Protein AF-A0A9E3P3L8-F1 (afdb_monomer_lite)

Foldseek 3Di:
DDQDDDPVVVLVVLLVLLVVLLVLLVVLLVVLVVCLVVVPDDPSVVSVVSNVLSVVLNVLSVCLNCLSVPPSHPVSNVSSSVSSVVSVVSSVVSVVVVVVVD

Structure (mmCIF, N/CA/C/O backbone):
data_AF-A0A9E3P3L8-F1
#
_entry.id   AF-A0A9E3P3L8-F1
#
loop_
_atom_site.group_PDB
_atom_site.id
_atom_site.type_symbol
_atom_site.label_atom_id
_atom_site.label_alt_id
_atom_site.label_comp_id
_atom_site.label_asym_id
_atom_site.label_entity_id
_atom_site.label_seq_id
_atom_site.pdbx_PDB_ins_code
_atom_site.Cartn_x
_atom_site.Cartn_y
_atom_site.Cartn_z
_atom_site.occupancy
_atom_site.B_iso_or_equiv
_atom_site.auth_seq_id
_atom_site.auth_comp_id
_atom_site.auth_asym_id
_atom_site.auth_atom_id
_atom_site.pdbx_PDB_model_num
ATOM 1 N N . MET A 1 1 ? -12.607 -1.829 33.901 1.00 40.78 1 MET A N 1
ATOM 2 C CA . MET A 1 1 ? -11.799 -1.663 32.670 1.00 40.78 1 MET A CA 1
ATOM 3 C C . MET A 1 1 ? -12.729 -1.130 31.582 1.00 40.78 1 MET A C 1
ATOM 5 O O . MET A 1 1 ? -13.533 -1.887 31.060 1.00 40.78 1 MET A O 1
ATOM 9 N N . PHE A 1 2 ? -12.733 0.185 31.344 1.00 45.91 2 PHE A N 1
ATOM 10 C CA . PHE A 1 2 ? -13.682 0.839 30.431 1.00 45.91 2 PHE A CA 1
ATOM 11 C C . PHE A 1 2 ? -13.338 0.520 28.967 1.00 45.91 2 PHE A C 1
ATOM 13 O O . PHE A 1 2 ? -12.415 1.100 28.391 1.00 45.91 2 PHE A O 1
ATOM 20 N N . SER A 1 3 ? -14.077 -0.405 28.356 1.00 53.72 3 SER A N 1
ATOM 21 C CA . SER A 1 3 ? -14.100 -0.575 26.902 1.00 53.72 3 SER A CA 1
ATOM 22 C C . SER A 1 3 ? -14.745 0.670 26.295 1.00 53.72 3 SER A C 1
ATOM 24 O O . SER A 1 3 ? -15.946 0.879 26.441 1.00 53.72 3 SER A O 1
ATOM 26 N N . ARG A 1 4 ? -13.945 1.539 25.663 1.00 57.50 4 ARG A N 1
ATOM 27 C CA . ARG A 1 4 ? -14.480 2.692 24.923 1.00 57.50 4 ARG A CA 1
ATOM 28 C C . ARG A 1 4 ? -15.455 2.203 23.838 1.00 57.50 4 ARG A C 1
ATOM 30 O O . ARG A 1 4 ? -15.186 1.163 23.231 1.00 57.50 4 ARG A O 1
ATOM 37 N N . PRO A 1 5 ? -16.551 2.938 23.581 1.00 57.41 5 PRO A N 1
ATOM 38 C CA . PRO A 1 5 ? -17.546 2.551 22.591 1.00 57.41 5 PRO A CA 1
ATOM 39 C C . PRO A 1 5 ? -16.917 2.375 21.203 1.00 57.41 5 PRO A C 1
ATOM 41 O O . PRO A 1 5 ? -15.972 3.064 20.813 1.00 57.41 5 PRO A O 1
ATOM 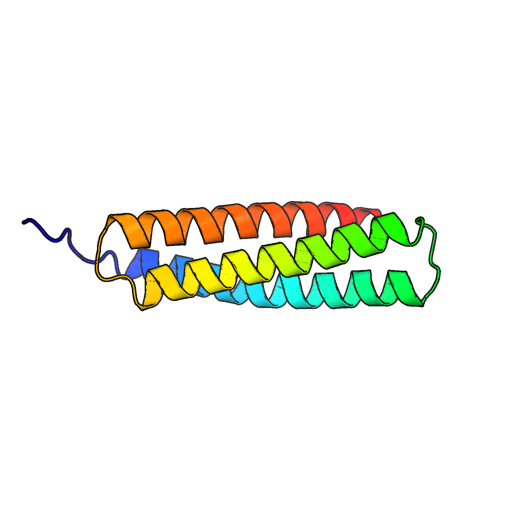44 N N . ARG A 1 6 ? -17.433 1.390 20.469 1.00 63.03 6 ARG A N 1
ATOM 45 C CA . ARG A 1 6 ? -17.010 1.033 19.116 1.00 63.03 6 ARG A CA 1
ATOM 46 C C . ARG A 1 6 ? -17.430 2.142 18.149 1.00 63.03 6 ARG A C 1
ATOM 48 O O . ARG A 1 6 ? -18.612 2.277 17.854 1.00 63.03 6 ARG A O 1
ATOM 55 N N . ASN A 1 7 ? -16.471 2.894 17.611 1.00 69.94 7 ASN A N 1
ATOM 56 C CA . ASN A 1 7 ? -16.729 3.895 16.570 1.00 69.94 7 ASN A CA 1
ATOM 57 C C . ASN A 1 7 ? -16.979 3.207 15.216 1.00 69.94 7 ASN A C 1
ATOM 59 O O . ASN A 1 7 ? -16.113 3.202 14.341 1.00 69.94 7 ASN A O 1
ATOM 63 N N . GLY A 1 8 ? -18.159 2.600 15.055 1.00 73.62 8 GLY A N 1
ATOM 64 C CA . GLY A 1 8 ? -18.514 1.792 13.882 1.00 73.62 8 GLY A CA 1
ATOM 65 C C . GLY A 1 8 ? -18.335 2.524 12.548 1.00 73.62 8 GLY A C 1
ATOM 66 O O . GLY A 1 8 ? -17.858 1.923 11.591 1.00 73.62 8 GLY A O 1
ATOM 67 N N . ASN A 1 9 ? -18.612 3.830 12.503 1.00 79.94 9 ASN A N 1
ATOM 68 C CA . ASN A 1 9 ? -18.452 4.642 11.292 1.00 79.94 9 ASN A CA 1
ATOM 69 C C . ASN A 1 9 ? -16.978 4.782 10.875 1.00 79.94 9 ASN A C 1
ATOM 71 O O . ASN A 1 9 ? -16.648 4.601 9.706 1.00 79.94 9 ASN A O 1
ATOM 75 N N . VAL A 1 10 ? -16.078 5.032 11.832 1.00 81.62 10 VAL A N 1
ATOM 76 C CA . VAL A 1 10 ? -14.632 5.159 11.573 1.00 81.62 10 VAL A CA 1
ATOM 77 C C . VAL A 1 10 ? -14.034 3.812 11.168 1.00 81.62 10 VAL A C 1
ATOM 79 O O . VAL A 1 10 ? -13.211 3.752 10.260 1.00 81.62 10 VAL A O 1
ATOM 82 N N . ASP A 1 11 ? -14.486 2.717 11.785 1.00 82.31 11 ASP A N 1
ATOM 83 C CA . ASP A 1 11 ? -14.074 1.365 11.391 1.00 82.31 11 ASP A CA 1
ATOM 84 C C . ASP A 1 11 ? -14.470 1.049 9.946 1.00 82.31 11 ASP A C 1
ATOM 86 O O . ASP A 1 11 ? -13.686 0.446 9.217 1.00 82.31 11 ASP A O 1
ATOM 90 N N . THR A 1 12 ? -15.679 1.437 9.534 1.00 82.75 12 THR A N 1
ATOM 91 C CA . THR A 1 12 ? -16.164 1.229 8.166 1.00 82.75 12 THR A CA 1
ATOM 92 C C . THR A 1 12 ? -15.347 2.042 7.170 1.00 82.75 12 THR A C 1
ATOM 94 O O . THR A 1 12 ? -14.875 1.465 6.196 1.00 82.75 12 THR A O 1
ATOM 97 N N . ILE A 1 13 ? -15.093 3.326 7.450 1.00 84.56 13 ILE A N 1
ATOM 98 C CA . ILE A 1 13 ? -14.264 4.195 6.595 1.00 84.56 13 ILE A CA 1
ATOM 99 C C . ILE A 1 13 ? -12.833 3.655 6.482 1.00 84.56 13 ILE A C 1
ATOM 101 O O . ILE A 1 13 ? -12.273 3.582 5.393 1.00 84.56 13 ILE A O 1
ATOM 105 N N . ALA A 1 14 ? -12.230 3.229 7.592 1.00 84.06 14 ALA A N 1
ATOM 106 C CA . ALA A 1 14 ? -10.886 2.664 7.565 1.00 84.06 14 ALA A CA 1
ATOM 107 C C . ALA A 1 14 ? -10.835 1.356 6.761 1.00 84.06 14 ALA A C 1
ATOM 109 O O . ALA A 1 14 ? -9.892 1.122 6.012 1.00 84.06 14 ALA A O 1
ATOM 110 N N . LYS A 1 15 ? -11.863 0.507 6.876 1.00 82.31 15 LYS A N 1
ATOM 111 C CA . LYS A 1 15 ? -11.963 -0.742 6.112 1.00 82.31 15 LYS A CA 1
ATOM 112 C C . LYS A 1 15 ? -12.176 -0.508 4.620 1.00 82.31 15 LYS A C 1
ATOM 114 O O . LYS A 1 15 ? -11.589 -1.240 3.828 1.00 82.31 15 LYS A O 1
ATOM 119 N N . THR A 1 16 ? -12.995 0.470 4.234 1.00 86.88 16 THR A N 1
ATOM 120 C CA . THR A 1 16 ? -13.190 0.822 2.820 1.00 86.88 16 THR A CA 1
ATOM 121 C C . THR A 1 16 ? -11.930 1.445 2.235 1.00 86.88 16 THR A C 1
ATOM 123 O O . THR A 1 16 ? -11.514 1.043 1.151 1.00 86.88 16 THR A O 1
ATOM 126 N N . LEU A 1 17 ? -11.264 2.337 2.977 1.00 85.56 17 LEU A N 1
ATOM 127 C CA . LEU A 1 17 ? -9.971 2.896 2.583 1.00 85.56 17 LEU A CA 1
ATOM 128 C C . LEU A 1 17 ? -8.922 1.795 2.414 1.00 85.56 17 LEU A C 1
ATOM 130 O O . LEU A 1 17 ? -8.211 1.775 1.414 1.00 85.56 17 LEU A O 1
ATOM 134 N N . ALA A 1 18 ? -8.871 0.840 3.343 1.00 85.31 18 ALA A N 1
ATOM 135 C CA . ALA A 1 18 ? -7.983 -0.304 3.224 1.00 85.31 18 ALA A CA 1
ATOM 136 C C . ALA A 1 18 ? -8.312 -1.159 1.995 1.00 85.31 18 ALA A C 1
ATOM 138 O O . ALA A 1 18 ? -7.410 -1.541 1.261 1.00 85.31 18 ALA A O 1
ATOM 139 N N . ALA A 1 19 ? -9.584 -1.433 1.705 1.00 85.12 19 ALA A N 1
ATOM 140 C CA . ALA A 1 19 ? -9.948 -2.169 0.494 1.00 85.12 19 ALA A CA 1
ATOM 141 C C . ALA A 1 19 ? -9.475 -1.442 -0.780 1.00 85.12 19 ALA A C 1
ATOM 143 O O . ALA A 1 19 ? -8.835 -2.057 -1.633 1.00 85.12 19 ALA A O 1
ATOM 144 N N . ALA A 1 20 ? -9.701 -0.127 -0.867 1.00 85.50 20 ALA A N 1
ATOM 145 C CA . ALA A 1 20 ? -9.248 0.697 -1.988 1.00 85.50 20 ALA A CA 1
ATOM 146 C C . ALA A 1 20 ? -7.714 0.713 -2.116 1.00 85.50 20 ALA A C 1
ATOM 148 O O . ALA A 1 20 ? -7.180 0.482 -3.202 1.00 85.50 20 ALA A O 1
ATOM 149 N N . CYS A 1 21 ? -6.995 0.901 -1.004 1.00 84.75 21 CYS A N 1
ATOM 150 C CA . CYS A 1 21 ? -5.535 0.813 -0.981 1.00 84.75 21 CYS A CA 1
ATOM 151 C C . CYS A 1 21 ? -5.045 -0.573 -1.399 1.00 84.75 21 CYS A C 1
ATOM 153 O O . CYS A 1 21 ? -4.046 -0.672 -2.101 1.00 84.75 21 CYS A O 1
ATOM 155 N N . GLY A 1 22 ? -5.737 -1.643 -1.008 1.00 83.44 22 GLY A N 1
ATOM 156 C CA . GLY A 1 22 ? -5.391 -3.004 -1.409 1.00 83.44 22 GLY A CA 1
ATOM 157 C C . GLY A 1 22 ? -5.378 -3.156 -2.927 1.00 83.44 22 GLY A C 1
ATOM 158 O O . GLY A 1 22 ? -4.389 -3.623 -3.485 1.00 83.44 22 GLY A O 1
ATOM 159 N N . VAL A 1 23 ? -6.428 -2.673 -3.597 1.00 87.50 23 VAL A N 1
ATOM 160 C CA . VAL A 1 23 ? -6.505 -2.672 -5.066 1.00 87.50 23 VAL A CA 1
ATOM 161 C C . VAL A 1 23 ? -5.396 -1.811 -5.675 1.00 87.50 23 VAL A C 1
ATOM 163 O O . VAL A 1 23 ? -4.711 -2.265 -6.587 1.00 87.50 23 VAL A O 1
ATOM 166 N N . ALA A 1 24 ? -5.158 -0.608 -5.143 1.00 85.75 24 ALA A N 1
ATOM 167 C CA . ALA A 1 24 ? -4.113 0.284 -5.646 1.00 85.75 24 ALA A CA 1
ATOM 168 C C . ALA A 1 24 ? -2.713 -0.350 -5.577 1.00 85.75 24 ALA A C 1
ATOM 170 O O . ALA A 1 24 ? -1.978 -0.322 -6.561 1.00 85.75 24 ALA A O 1
ATOM 171 N N . HIS A 1 25 ? -2.354 -0.976 -4.451 1.00 84.19 25 HIS A N 1
ATOM 172 C CA . HIS A 1 25 ? -1.056 -1.637 -4.297 1.00 84.19 25 HIS A CA 1
ATOM 173 C C . HIS A 1 25 ? -0.887 -2.823 -5.250 1.00 84.19 25 HIS A C 1
ATOM 175 O O . HIS A 1 25 ? 0.205 -3.003 -5.783 1.00 84.19 25 HIS A O 1
ATOM 181 N N . VAL A 1 26 ? -1.945 -3.602 -5.503 1.00 86.75 26 VAL A N 1
ATOM 182 C CA . VAL A 1 26 ? -1.905 -4.683 -6.502 1.00 86.75 26 VAL A CA 1
ATOM 183 C C . VAL A 1 26 ? -1.674 -4.104 -7.898 1.00 86.75 26 VAL A C 1
ATOM 185 O O . VAL A 1 26 ? -0.773 -4.561 -8.597 1.00 86.75 26 VAL A O 1
ATOM 188 N N . SER A 1 27 ? -2.400 -3.049 -8.275 1.00 86.56 27 SER A N 1
ATOM 189 C CA . SER A 1 27 ? -2.215 -2.373 -9.564 1.00 86.56 27 SER A CA 1
ATOM 190 C C . SER A 1 27 ? -0.800 -1.809 -9.729 1.00 86.56 27 SER A C 1
ATOM 192 O O . SER A 1 27 ? -0.164 -2.034 -10.758 1.00 86.56 27 SER A O 1
ATOM 194 N N . PHE A 1 28 ? -0.267 -1.125 -8.710 1.00 84.31 28 PHE A N 1
ATOM 195 C CA . PHE A 1 28 ? 1.105 -0.609 -8.726 1.00 84.31 28 PHE A CA 1
ATOM 196 C C . PHE A 1 28 ? 2.138 -1.729 -8.790 1.00 84.31 28 PHE A C 1
ATOM 198 O O . PHE A 1 28 ? 3.088 -1.636 -9.563 1.00 84.31 28 PHE A O 1
ATOM 205 N N . PHE A 1 29 ? 1.946 -2.805 -8.025 1.00 87.12 29 PHE A N 1
ATOM 206 C CA . PHE A 1 29 ? 2.820 -3.968 -8.078 1.00 87.12 29 PHE A CA 1
ATOM 207 C C . PHE A 1 29 ? 2.867 -4.552 -9.489 1.00 87.12 29 PHE A C 1
ATOM 209 O O . PHE A 1 29 ? 3.955 -4.734 -10.024 1.00 87.12 29 PHE A O 1
ATOM 216 N N . THR A 1 30 ? 1.714 -4.777 -10.123 1.00 85.62 30 THR A N 1
ATOM 217 C CA . THR A 1 30 ? 1.648 -5.288 -11.496 1.00 85.62 30 THR A CA 1
ATOM 218 C C . THR A 1 30 ? 2.328 -4.341 -12.486 1.00 85.62 30 THR A C 1
ATOM 220 O O . THR A 1 30 ? 3.123 -4.800 -13.304 1.00 85.62 30 THR A O 1
ATOM 223 N N . LEU A 1 31 ? 2.086 -3.028 -12.389 1.00 83.44 31 LEU A N 1
ATOM 224 C CA . LEU A 1 31 ? 2.712 -2.024 -13.259 1.00 83.44 31 LEU A CA 1
ATOM 225 C C . LEU A 1 31 ? 4.239 -2.000 -13.118 1.00 83.44 31 LEU A C 1
ATOM 227 O O . LEU A 1 31 ? 4.961 -2.034 -14.116 1.00 83.44 31 LEU A O 1
ATOM 231 N N . PHE A 1 32 ? 4.754 -1.969 -11.890 1.00 82.19 32 PHE A N 1
ATOM 232 C CA . PHE A 1 32 ? 6.195 -1.930 -11.652 1.00 82.19 32 PHE A CA 1
ATOM 233 C C . PHE A 1 32 ? 6.864 -3.274 -11.953 1.00 82.19 32 PHE A C 1
ATOM 235 O O . PHE A 1 32 ? 7.928 -3.286 -12.567 1.00 82.19 32 PHE A O 1
ATOM 242 N N . ALA A 1 33 ? 6.232 -4.403 -11.622 1.00 82.12 33 ALA A N 1
ATOM 243 C CA . ALA A 1 33 ? 6.721 -5.736 -11.976 1.00 82.12 33 ALA A CA 1
ATOM 244 C C . ALA A 1 33 ? 6.797 -5.922 -13.498 1.00 82.12 33 ALA A C 1
ATOM 246 O O . ALA A 1 33 ? 7.794 -6.431 -14.012 1.00 82.12 33 ALA A O 1
ATOM 247 N N . TRP A 1 34 ? 5.796 -5.433 -14.235 1.00 80.62 34 TRP A N 1
ATOM 248 C CA . TRP A 1 34 ? 5.834 -5.416 -15.694 1.00 80.62 34 TRP A CA 1
ATOM 249 C C . TRP A 1 34 ? 7.012 -4.589 -16.219 1.00 80.62 34 TRP A C 1
ATOM 251 O O . TRP A 1 34 ? 7.726 -5.036 -17.114 1.00 80.62 34 TRP A O 1
ATOM 261 N N . ARG A 1 35 ? 7.294 -3.421 -15.623 1.00 74.69 35 ARG A N 1
ATOM 262 C CA . ARG A 1 35 ? 8.454 -2.594 -16.001 1.00 74.69 35 ARG A CA 1
ATOM 263 C C . ARG A 1 35 ? 9.808 -3.217 -15.646 1.00 74.69 35 ARG A C 1
ATOM 265 O O . ARG A 1 35 ? 10.765 -3.013 -16.395 1.00 74.69 35 ARG A O 1
ATOM 272 N N . VAL A 1 36 ? 9.894 -4.034 -14.589 1.00 74.56 36 VAL A N 1
ATOM 273 C CA . VAL A 1 36 ? 11.090 -4.854 -14.296 1.00 74.56 36 VAL A CA 1
ATOM 274 C C . VAL A 1 36 ? 11.364 -5.845 -15.435 1.00 74.56 36 VAL A C 1
ATOM 276 O O . VAL A 1 36 ? 12.518 -6.012 -15.842 1.00 74.56 36 VAL A O 1
ATOM 279 N N . ILE A 1 37 ? 10.316 -6.484 -15.964 1.00 73.31 37 ILE A N 1
ATOM 280 C CA . ILE A 1 37 ? 10.421 -7.513 -17.011 1.00 73.31 37 ILE A CA 1
ATOM 281 C C . ILE A 1 37 ? 10.645 -6.878 -18.396 1.00 73.31 37 ILE A C 1
ATOM 283 O O . ILE A 1 37 ? 11.512 -7.324 -19.146 1.00 73.31 37 ILE A O 1
ATOM 287 N N . GLY A 1 38 ? 9.921 -5.800 -18.712 1.00 69.56 38 GLY A N 1
ATOM 288 C CA . GLY A 1 38 ? 9.898 -5.140 -20.023 1.00 69.56 38 GLY A CA 1
ATOM 289 C C . GLY A 1 38 ? 11.102 -4.252 -20.368 1.00 69.56 38 GLY A C 1
ATOM 290 O O . GLY A 1 38 ? 11.128 -3.686 -21.455 1.00 69.56 38 GLY A O 1
ATOM 291 N N . ARG A 1 39 ? 12.110 -4.124 -19.487 1.00 60.88 39 ARG A N 1
ATOM 292 C CA . ARG A 1 39 ? 13.347 -3.335 -19.715 1.00 60.88 39 ARG A CA 1
ATOM 293 C C . ARG A 1 39 ? 13.117 -1.851 -20.084 1.00 60.88 39 ARG A C 1
ATOM 295 O O . ARG A 1 39 ? 13.850 -1.299 -20.900 1.00 60.88 39 ARG A O 1
ATOM 302 N N . ALA A 1 40 ? 12.151 -1.173 -19.465 1.00 56.88 40 ALA A N 1
ATOM 303 C CA . ALA A 1 40 ? 11.897 0.247 -19.733 1.00 56.88 40 ALA A CA 1
ATOM 304 C C . ALA A 1 40 ? 12.696 1.185 -18.798 1.00 56.88 40 ALA A C 1
ATOM 306 O O . ALA A 1 40 ? 12.416 1.236 -17.602 1.00 56.88 40 ALA A O 1
ATOM 307 N N . GLY A 1 41 ? 13.660 1.931 -19.362 1.00 60.84 41 GLY A N 1
ATOM 308 C CA . GLY A 1 41 ? 14.123 3.290 -18.986 1.00 60.84 41 GLY A CA 1
ATOM 309 C C . GLY A 1 41 ? 14.737 3.583 -17.601 1.00 60.84 41 GLY A C 1
ATOM 310 O O . GLY A 1 41 ? 15.569 4.477 -17.494 1.00 60.84 41 GLY A O 1
ATOM 311 N N . MET A 1 42 ? 14.387 2.837 -16.553 1.00 56.31 42 MET A N 1
ATOM 312 C CA . MET A 1 42 ? 14.898 2.955 -15.180 1.00 56.31 42 MET A CA 1
ATOM 313 C C . MET A 1 42 ? 15.628 1.652 -14.836 1.00 56.31 42 MET A C 1
ATOM 315 O O . MET A 1 42 ? 15.177 0.566 -15.213 1.00 56.31 42 MET A O 1
ATOM 319 N N . GLY A 1 43 ? 16.776 1.728 -14.154 1.00 64.56 43 GLY A N 1
ATOM 320 C CA . GLY A 1 43 ? 17.556 0.536 -13.804 1.00 64.56 43 GLY A CA 1
ATOM 321 C C . GLY A 1 43 ? 16.677 -0.513 -13.111 1.00 64.56 43 GLY A C 1
ATOM 322 O O . GLY A 1 43 ? 15.893 -0.164 -12.233 1.00 64.56 43 GLY A O 1
ATOM 323 N N . LYS A 1 44 ? 16.796 -1.795 -13.493 1.00 67.12 44 LYS A N 1
ATOM 324 C CA . LYS A 1 44 ? 15.943 -2.905 -12.999 1.00 67.12 44 LYS A CA 1
ATOM 325 C C . LYS A 1 44 ? 15.743 -2.901 -11.477 1.00 67.12 44 LYS A C 1
ATOM 327 O O . LYS A 1 44 ? 14.676 -3.258 -10.991 1.00 67.12 44 LYS A O 1
ATOM 332 N N . ILE A 1 45 ? 16.772 -2.473 -10.747 1.00 75.81 45 ILE A N 1
ATOM 333 C CA . ILE A 1 45 ? 16.791 -2.360 -9.287 1.00 75.81 45 ILE A CA 1
ATOM 334 C C . ILE A 1 45 ? 15.779 -1.315 -8.790 1.00 75.81 45 ILE A C 1
ATOM 336 O O . ILE A 1 45 ? 15.049 -1.590 -7.846 1.00 75.81 45 ILE A O 1
ATOM 340 N N . ALA A 1 46 ? 15.670 -0.154 -9.441 1.00 76.31 46 ALA A N 1
ATOM 341 C CA . ALA A 1 46 ? 14.737 0.902 -9.045 1.00 76.31 46 ALA A CA 1
ATOM 342 C C . ALA A 1 46 ? 13.275 0.444 -9.178 1.00 76.31 46 ALA A C 1
ATOM 344 O O . ALA A 1 46 ? 12.485 0.601 -8.249 1.00 76.31 46 ALA A O 1
ATOM 345 N N . TRP A 1 47 ? 12.928 -0.211 -10.290 1.00 76.19 47 TRP A N 1
ATOM 346 C CA . TRP A 1 47 ? 11.594 -0.791 -10.473 1.00 76.19 47 TRP A CA 1
ATOM 347 C C . TRP A 1 47 ? 11.304 -1.931 -9.490 1.00 76.19 47 TRP A C 1
ATOM 349 O O . TRP A 1 47 ? 10.189 -2.030 -8.978 1.00 76.19 47 TRP A O 1
ATOM 359 N N . ALA A 1 48 ? 12.304 -2.760 -9.178 1.00 78.44 48 ALA A N 1
ATOM 360 C CA . ALA A 1 48 ? 12.162 -3.828 -8.194 1.00 78.44 48 ALA A CA 1
ATOM 361 C C . ALA A 1 48 ? 11.904 -3.277 -6.781 1.00 78.44 48 ALA A C 1
ATOM 363 O O . ALA A 1 48 ? 11.041 -3.793 -6.074 1.00 78.44 48 ALA A O 1
ATOM 364 N N . VAL A 1 49 ? 12.584 -2.195 -6.386 1.00 82.88 49 VAL A N 1
ATOM 365 C CA . VAL A 1 49 ? 12.352 -1.519 -5.097 1.00 82.88 49 VAL A CA 1
ATOM 366 C C . VAL A 1 49 ? 10.934 -0.947 -5.016 1.00 82.88 49 VAL A C 1
ATOM 368 O O . VAL A 1 49 ? 10.281 -1.080 -3.981 1.00 82.88 49 VAL A O 1
ATOM 371 N N . LEU A 1 50 ? 10.414 -0.371 -6.104 1.00 82.25 50 LEU A N 1
ATOM 372 C CA . LEU A 1 50 ? 9.035 0.135 -6.156 1.00 82.25 50 LEU A CA 1
ATOM 373 C C . LEU A 1 50 ? 7.997 -0.991 -6.063 1.00 82.25 50 LEU A C 1
ATOM 375 O O . LEU A 1 50 ? 7.026 -0.871 -5.317 1.00 82.25 50 LEU A O 1
ATOM 379 N N . ALA A 1 51 ? 8.227 -2.115 -6.747 1.00 81.62 51 ALA A N 1
ATOM 380 C CA . ALA A 1 51 ? 7.371 -3.295 -6.638 1.00 81.62 51 ALA A CA 1
ATOM 381 C C . ALA A 1 51 ? 7.385 -3.881 -5.212 1.00 81.62 51 ALA A C 1
ATOM 383 O O . ALA A 1 51 ? 6.332 -4.173 -4.646 1.00 81.62 51 ALA A O 1
ATOM 384 N N . LEU A 1 52 ? 8.558 -3.988 -4.582 1.00 84.50 52 LEU A N 1
ATOM 385 C CA . LEU A 1 52 ? 8.675 -4.438 -3.190 1.00 84.50 52 LEU A CA 1
ATOM 386 C C . LEU A 1 52 ? 7.983 -3.479 -2.216 1.00 84.50 52 LEU A C 1
ATOM 388 O O . LEU A 1 52 ? 7.323 -3.923 -1.279 1.00 84.50 52 LEU A O 1
ATOM 392 N N . SER A 1 53 ? 8.072 -2.173 -2.466 1.00 83.88 53 SER A N 1
ATOM 393 C CA . SER A 1 53 ? 7.379 -1.154 -1.673 1.00 83.88 53 SER A CA 1
ATOM 394 C C . SER A 1 53 ? 5.859 -1.288 -1.792 1.00 83.88 53 SER A C 1
ATOM 396 O O . SER A 1 53 ? 5.155 -1.178 -0.789 1.00 83.88 53 SER A O 1
ATOM 398 N N . ALA A 1 54 ? 5.347 -1.610 -2.985 1.00 82.12 54 ALA A N 1
ATOM 399 C CA . ALA A 1 54 ? 3.930 -1.898 -3.191 1.00 82.12 54 ALA A CA 1
ATOM 400 C C . ALA A 1 54 ? 3.474 -3.152 -2.416 1.00 82.12 54 ALA A C 1
ATOM 402 O O . ALA A 1 54 ? 2.421 -3.143 -1.778 1.00 82.12 54 ALA A O 1
ATOM 403 N N . LEU A 1 55 ? 4.294 -4.207 -2.397 1.00 85.19 55 LEU A N 1
ATOM 404 C CA . LEU A 1 55 ? 4.051 -5.422 -1.608 1.00 85.19 55 LEU A CA 1
ATOM 405 C C . LEU A 1 55 ? 4.052 -5.156 -0.096 1.00 85.19 55 LEU A C 1
ATOM 407 O O . LEU A 1 55 ? 3.161 -5.621 0.617 1.00 85.19 55 LE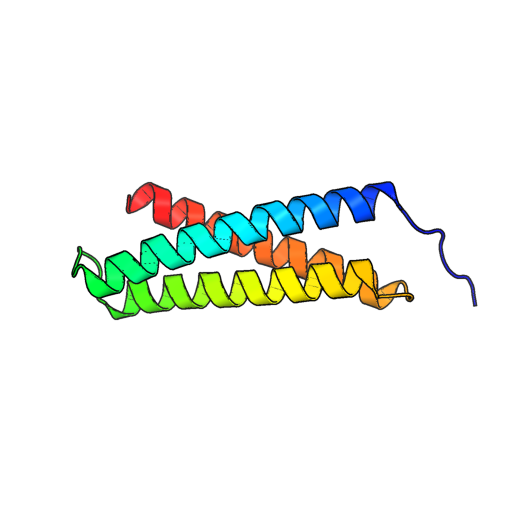U A O 1
ATOM 411 N N . LEU A 1 56 ? 5.020 -4.382 0.400 1.00 85.31 56 LEU A N 1
ATOM 412 C CA . LEU A 1 56 ? 5.085 -3.988 1.810 1.00 85.31 56 LEU A CA 1
ATOM 413 C C . LEU A 1 56 ? 3.877 -3.137 2.209 1.00 85.31 56 LEU A C 1
ATOM 415 O O . LEU A 1 56 ? 3.267 -3.383 3.252 1.00 85.31 56 LEU A O 1
ATOM 419 N N . GLY A 1 57 ? 3.491 -2.182 1.360 1.00 79.62 57 GLY A N 1
ATOM 420 C CA . GLY A 1 57 ? 2.293 -1.372 1.551 1.00 79.62 57 GLY A CA 1
ATOM 421 C C . GLY A 1 57 ? 1.018 -2.219 1.601 1.00 79.62 57 GLY A C 1
ATOM 422 O O . GLY A 1 57 ? 0.191 -2.017 2.494 1.00 79.62 57 GLY A O 1
ATOM 423 N N . LEU A 1 58 ? 0.899 -3.237 0.739 1.00 83.31 58 LEU A N 1
ATOM 424 C CA . LEU A 1 58 ? -0.207 -4.202 0.752 1.00 83.31 58 LEU A CA 1
ATOM 425 C C . LEU A 1 58 ? -0.239 -5.031 2.045 1.00 83.31 58 LEU A C 1
ATOM 427 O O . LEU A 1 58 ? -1.302 -5.198 2.644 1.00 83.31 58 LEU A O 1
ATOM 431 N N . GLY A 1 59 ? 0.919 -5.513 2.505 1.00 81.50 59 GLY A N 1
ATOM 432 C CA . GLY A 1 59 ? 1.039 -6.262 3.757 1.00 81.50 59 GLY A CA 1
ATOM 433 C C . GLY A 1 59 ? 0.633 -5.429 4.976 1.00 81.50 59 GLY A C 1
ATOM 434 O O . GLY A 1 59 ? -0.172 -5.875 5.795 1.00 81.50 59 GLY A O 1
ATOM 435 N N . CYS A 1 60 ? 1.113 -4.184 5.064 1.00 82.38 60 CYS A N 1
ATOM 436 C CA . CYS A 1 60 ? 0.732 -3.249 6.128 1.00 82.38 60 CYS A CA 1
ATOM 437 C C . CYS A 1 60 ? -0.773 -2.951 6.120 1.00 82.38 60 CYS A C 1
ATOM 439 O O . CYS A 1 60 ? -1.415 -2.917 7.170 1.00 82.38 60 CYS A O 1
ATOM 441 N N . ASN A 1 61 ? -1.354 -2.799 4.931 1.00 82.44 61 ASN A N 1
ATOM 442 C CA . ASN A 1 61 ? -2.782 -2.577 4.758 1.00 82.44 61 ASN A CA 1
ATOM 443 C C . ASN A 1 61 ? -3.628 -3.777 5.213 1.00 82.44 61 ASN A C 1
ATOM 445 O O . ASN A 1 61 ? -4.610 -3.611 5.937 1.00 82.44 61 ASN A O 1
ATOM 449 N N . ALA A 1 62 ? -3.226 -4.995 4.836 1.00 81.44 62 ALA A N 1
ATOM 450 C CA . ALA A 1 62 ? -3.901 -6.225 5.239 1.00 81.44 62 ALA A CA 1
ATOM 451 C C . ALA A 1 62 ? -3.823 -6.445 6.759 1.00 81.44 62 ALA A C 1
ATOM 453 O O . ALA A 1 62 ? -4.833 -6.767 7.391 1.00 81.44 62 ALA A O 1
ATOM 454 N N . LEU A 1 63 ? -2.655 -6.197 7.364 1.00 83.56 63 LEU A N 1
ATOM 455 C CA . LEU A 1 63 ? -2.471 -6.234 8.817 1.00 83.56 63 LEU A CA 1
ATOM 456 C C . LEU A 1 63 ? -3.333 -5.181 9.523 1.00 83.56 63 LEU A C 1
ATOM 458 O O . LEU A 1 63 ? -4.000 -5.495 10.510 1.00 83.56 63 LEU A O 1
ATOM 462 N N . GLY A 1 64 ? -3.382 -3.954 9.000 1.00 79.31 64 GLY A N 1
ATOM 463 C CA . GLY A 1 64 ? -4.228 -2.886 9.528 1.00 79.31 64 GLY A CA 1
ATOM 464 C C . GLY A 1 64 ? -5.718 -3.229 9.467 1.00 79.31 64 GLY A C 1
ATOM 465 O O . GLY A 1 64 ? -6.431 -3.101 10.465 1.00 79.31 64 GLY A O 1
ATOM 466 N N . TYR A 1 65 ? -6.179 -3.766 8.334 1.00 83.69 65 TYR A N 1
ATOM 467 C CA . TYR A 1 65 ? -7.547 -4.253 8.161 1.00 83.69 65 TYR A CA 1
ATOM 468 C C . TYR A 1 65 ? -7.881 -5.381 9.147 1.00 83.69 65 TYR A C 1
ATOM 470 O O . TYR A 1 65 ? -8.933 -5.351 9.795 1.00 83.69 65 TYR A O 1
ATOM 478 N N . TYR A 1 66 ? -6.978 -6.353 9.307 1.00 83.56 66 TYR A N 1
ATOM 479 C CA . TYR A 1 66 ? -7.145 -7.462 10.246 1.00 83.56 66 TYR A CA 1
ATOM 480 C C . TYR A 1 66 ? -7.237 -6.972 11.697 1.00 83.56 66 TYR A C 1
ATOM 482 O O . TYR A 1 66 ? -8.156 -7.358 12.423 1.00 83.56 66 TYR A O 1
ATOM 490 N N . LEU A 1 67 ? -6.355 -6.052 12.102 1.00 81.06 67 LEU A N 1
ATOM 491 C CA . LEU A 1 67 ? -6.350 -5.444 13.435 1.00 81.06 67 LEU A CA 1
ATOM 492 C C . LEU A 1 67 ? -7.637 -4.664 13.735 1.00 81.06 67 LEU A C 1
ATOM 494 O O . LEU A 1 67 ? -8.138 -4.726 14.854 1.00 81.06 67 LEU A O 1
ATOM 498 N N . ILE A 1 68 ? -8.222 -3.969 12.757 1.00 82.19 68 ILE A N 1
ATOM 499 C CA . ILE A 1 68 ? -9.505 -3.268 12.946 1.00 82.19 68 ILE A CA 1
ATOM 500 C C . ILE A 1 68 ? -10.682 -4.253 12.964 1.00 82.19 68 ILE A C 1
ATOM 502 O O . ILE A 1 68 ? -11.658 -4.049 13.694 1.00 82.19 68 ILE A O 1
ATOM 506 N N . LYS A 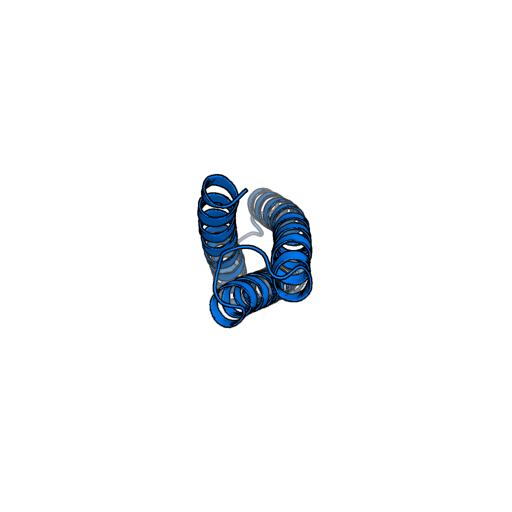1 69 ? -10.620 -5.325 12.163 1.00 79.94 69 LYS A N 1
ATOM 507 C CA . LYS A 1 69 ? -11.691 -6.326 12.054 1.00 79.94 69 LYS A CA 1
ATOM 508 C C . LYS A 1 69 ? -11.770 -7.242 13.278 1.00 79.94 69 LYS A C 1
ATOM 510 O O . LYS A 1 69 ? -12.879 -7.484 13.748 1.00 79.94 69 LYS A O 1
ATOM 515 N N . HIS A 1 70 ? -10.632 -7.707 13.790 1.00 79.38 70 HIS A N 1
ATOM 516 C CA . HIS A 1 70 ? -10.551 -8.697 14.872 1.00 79.38 70 HIS A CA 1
ATOM 517 C C . HIS A 1 70 ? -9.994 -8.137 16.192 1.00 79.38 70 HIS A C 1
ATOM 519 O O . HIS A 1 70 ? -10.101 -8.785 17.232 1.00 79.38 70 HIS A O 1
ATOM 525 N N . GLY A 1 71 ? -9.436 -6.923 16.200 1.00 69.94 71 GLY A N 1
ATOM 526 C CA . GLY A 1 71 ? -8.927 -6.287 17.414 1.00 69.94 71 GLY A CA 1
ATOM 527 C C . GLY A 1 71 ? -10.047 -5.841 18.353 1.00 69.94 71 GLY A C 1
ATOM 528 O O . GLY A 1 71 ? -10.699 -4.818 18.134 1.00 69.94 71 GLY A O 1
ATOM 529 N N . GLY A 1 72 ? -10.230 -6.587 19.446 1.00 64.31 72 GLY A N 1
ATOM 530 C CA . GLY A 1 72 ? -11.182 -6.260 20.51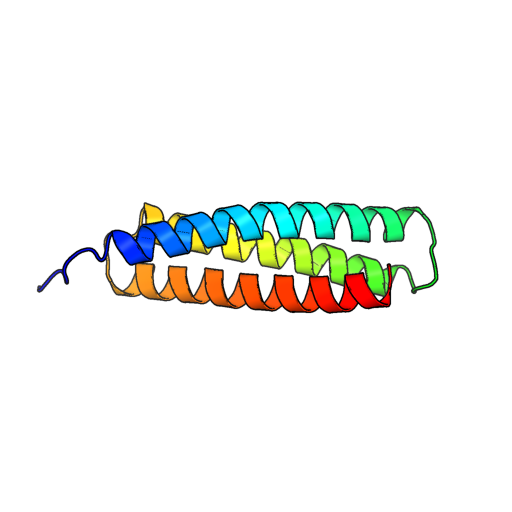6 1.00 64.31 72 GLY A CA 1
ATOM 531 C C . GLY A 1 72 ? -10.712 -5.162 21.482 1.00 64.31 72 GLY A C 1
ATOM 532 O O . GLY A 1 72 ? -11.509 -4.661 22.269 1.00 64.31 72 GLY A O 1
ATOM 533 N N . ARG A 1 73 ? -9.431 -4.762 21.437 1.00 67.62 73 ARG A N 1
ATOM 534 C CA . ARG A 1 73 ? -8.831 -3.763 22.343 1.00 67.62 73 ARG A CA 1
ATOM 535 C C . ARG A 1 73 ? -8.507 -2.451 21.620 1.00 67.62 73 ARG A C 1
ATOM 537 O O . ARG A 1 73 ? -7.942 -2.449 20.529 1.00 67.62 73 ARG A O 1
ATOM 544 N N . THR A 1 74 ? -8.792 -1.326 22.279 1.00 67.19 74 THR A N 1
ATOM 545 C CA . THR A 1 74 ? -8.512 0.053 21.832 1.00 67.19 74 THR A CA 1
ATOM 546 C C . THR A 1 74 ? -7.091 0.282 21.283 1.00 67.19 74 THR A C 1
ATOM 548 O O . THR A 1 74 ? -6.976 0.915 20.233 1.00 67.19 74 THR A O 1
ATOM 551 N N . PRO A 1 75 ? -6.003 -0.229 21.906 1.00 74.06 75 PRO A N 1
ATOM 552 C CA . PRO A 1 75 ? -4.653 -0.084 21.352 1.00 74.06 75 PRO A CA 1
ATOM 553 C C . PRO A 1 75 ? -4.457 -0.813 20.016 1.00 74.06 75 PRO A C 1
ATOM 555 O O . PRO A 1 75 ? -3.899 -0.222 19.099 1.00 74.06 75 PRO A O 1
ATOM 558 N N . ALA A 1 76 ? -4.959 -2.044 19.858 1.00 74.75 76 ALA A N 1
ATOM 559 C CA . ALA A 1 76 ? -4.819 -2.807 18.610 1.00 74.75 76 ALA A CA 1
ATOM 560 C C . ALA A 1 76 ? -5.496 -2.097 17.425 1.00 74.75 76 ALA A C 1
ATOM 562 O O . ALA A 1 76 ? -4.956 -2.050 16.323 1.00 74.75 76 ALA A O 1
ATOM 563 N N . ARG A 1 77 ? -6.644 -1.458 17.676 1.00 76.12 77 ARG A N 1
ATOM 564 C CA . ARG A 1 77 ? -7.360 -0.643 16.684 1.00 76.12 77 ARG A CA 1
ATOM 565 C C . ARG A 1 77 ? -6.596 0.617 16.291 1.00 76.12 77 ARG A C 1
ATOM 567 O O . ARG A 1 77 ? -6.530 0.936 15.111 1.00 76.12 77 ARG A O 1
ATOM 574 N N . LYS A 1 78 ? -5.986 1.306 17.264 1.00 79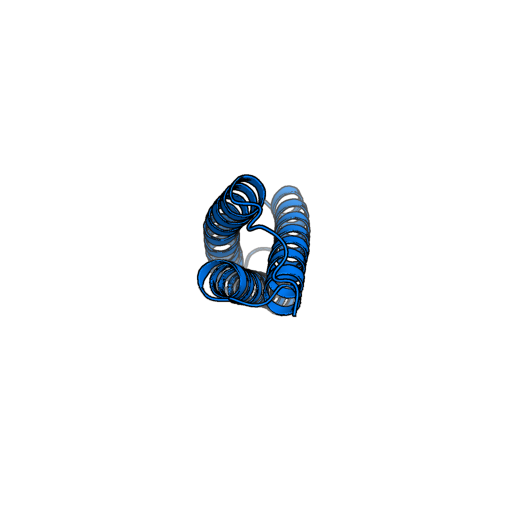.81 78 LYS A N 1
ATOM 575 C CA . LYS A 1 78 ? -5.129 2.472 17.001 1.00 79.81 78 LYS A CA 1
ATOM 576 C C . LYS A 1 78 ? -3.974 2.083 16.075 1.00 79.81 78 LYS A C 1
ATOM 578 O O . LYS A 1 78 ? -3.774 2.751 15.069 1.00 79.81 78 LYS A O 1
ATOM 583 N N . TRP A 1 79 ? -3.284 0.980 16.369 1.00 80.56 79 TRP A N 1
ATOM 584 C CA . TRP A 1 79 ? -2.241 0.438 15.491 1.00 80.56 79 TRP A CA 1
ATOM 585 C C . TRP A 1 79 ? -2.773 0.081 14.099 1.00 80.56 79 TRP A C 1
ATOM 587 O O . TRP A 1 79 ? -2.116 0.385 13.110 1.00 80.56 79 TRP A O 1
ATOM 597 N N . GLY A 1 80 ? -3.986 -0.473 14.009 1.00 80.38 80 GLY A N 1
ATOM 598 C CA . GLY A 1 80 ? -4.642 -0.746 12.731 1.00 80.38 80 GLY A CA 1
ATOM 599 C C . GLY A 1 80 ? -4.887 0.507 11.879 1.00 80.38 80 GLY A C 1
ATOM 600 O O . GLY A 1 80 ? -4.574 0.502 10.691 1.00 80.38 80 GLY A O 1
ATOM 601 N N . TYR A 1 81 ? -5.371 1.602 12.476 1.00 83.06 81 TYR A N 1
ATOM 602 C CA . TYR A 1 81 ? -5.540 2.874 11.759 1.00 83.06 81 TYR A CA 1
ATOM 603 C C . TYR A 1 81 ? -4.202 3.468 11.310 1.00 83.06 81 TYR A C 1
ATOM 605 O O . TYR A 1 81 ? -4.098 3.930 10.177 1.00 83.06 81 TYR A O 1
ATOM 613 N N . TRP A 1 82 ? -3.174 3.426 12.165 1.00 84.19 82 TRP A N 1
ATOM 614 C CA . TRP A 1 82 ? -1.832 3.894 11.804 1.00 84.19 82 TRP A CA 1
ATOM 615 C C . TRP A 1 82 ? -1.225 3.079 10.659 1.00 84.19 82 TRP A C 1
ATOM 617 O O . TRP A 1 82 ? -0.623 3.661 9.763 1.00 84.19 82 TRP A O 1
ATOM 627 N N . ALA A 1 83 ? -1.432 1.761 10.642 1.00 82.38 83 ALA A N 1
ATOM 628 C CA . ALA A 1 83 ? -0.962 0.894 9.564 1.00 82.38 83 ALA A CA 1
ATOM 629 C C . ALA A 1 83 ? -1.641 1.211 8.219 1.00 82.38 83 ALA A C 1
ATOM 631 O O . ALA A 1 83 ? -0.967 1.289 7.193 1.00 82.38 83 ALA A O 1
ATOM 632 N N . ILE A 1 84 ? -2.956 1.462 8.218 1.00 84.50 84 ILE A N 1
ATOM 633 C CA . ILE A 1 84 ? -3.690 1.862 7.004 1.00 84.50 84 ILE A CA 1
ATOM 634 C C . ILE A 1 84 ? -3.262 3.258 6.546 1.00 84.50 84 ILE A C 1
ATOM 636 O O . ILE A 1 84 ? -3.051 3.467 5.354 1.00 84.50 84 ILE A O 1
ATOM 640 N N . ALA A 1 85 ? -3.083 4.206 7.471 1.00 82.75 85 ALA A N 1
ATOM 641 C CA . ALA A 1 85 ? -2.609 5.549 7.144 1.00 82.75 85 ALA A CA 1
ATOM 642 C C . ALA A 1 85 ? -1.196 5.522 6.537 1.00 82.75 85 ALA A C 1
ATOM 644 O O . ALA A 1 85 ? -0.961 6.143 5.502 1.00 82.75 85 ALA A O 1
ATOM 645 N N . ALA A 1 86 ? -0.280 4.746 7.124 1.00 82.94 86 ALA A N 1
ATOM 646 C CA . ALA A 1 86 ? 1.070 4.560 6.598 1.00 82.94 86 ALA A CA 1
ATOM 647 C C . ALA A 1 86 ? 1.052 3.913 5.204 1.00 82.94 86 ALA A C 1
ATOM 649 O O . ALA A 1 86 ? 1.703 4.408 4.287 1.00 82.94 86 ALA A O 1
ATOM 650 N N . SER A 1 87 ? 0.252 2.858 5.019 1.00 80.25 87 SER A N 1
ATOM 65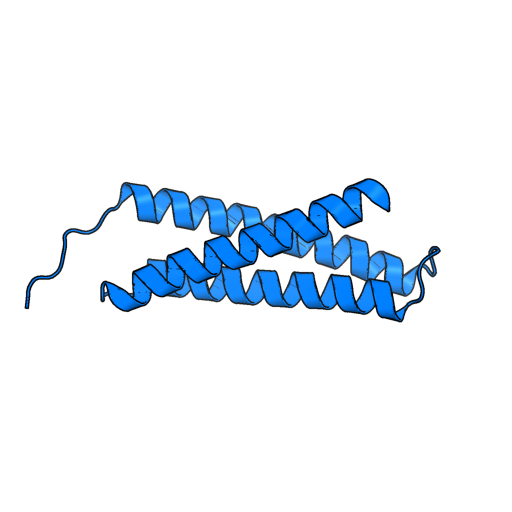1 C CA . SER A 1 87 ? 0.066 2.216 3.714 1.00 80.25 87 SER A CA 1
ATOM 652 C C . SER A 1 87 ? -0.514 3.177 2.669 1.00 80.25 87 SER A C 1
ATOM 654 O O . SER A 1 87 ? -0.049 3.219 1.534 1.00 80.25 87 SER A O 1
ATOM 656 N N . THR A 1 88 ? -1.465 4.024 3.063 1.00 82.88 88 THR A N 1
ATOM 657 C CA . THR A 1 88 ? -2.039 5.049 2.180 1.00 82.88 88 THR A CA 1
ATOM 658 C C . THR A 1 88 ? -0.992 6.083 1.764 1.00 82.88 88 THR A C 1
ATOM 660 O O . THR A 1 88 ? -0.950 6.481 0.602 1.00 82.88 88 THR A O 1
ATOM 663 N N . GLY A 1 89 ? -0.097 6.475 2.677 1.00 84.31 89 GLY A N 1
ATOM 664 C CA . GLY A 1 89 ? 1.047 7.330 2.353 1.00 84.31 89 GLY A CA 1
ATOM 665 C C . GLY A 1 89 ? 1.985 6.692 1.322 1.00 84.31 89 GLY A C 1
ATOM 666 O O . GLY A 1 89 ? 2.380 7.351 0.362 1.00 84.31 89 GLY A O 1
ATOM 667 N N . ILE A 1 90 ? 2.278 5.394 1.466 1.00 83.75 90 ILE A N 1
ATOM 668 C CA . ILE A 1 90 ? 3.078 4.632 0.492 1.00 83.75 90 ILE A CA 1
ATOM 669 C C . ILE A 1 90 ? 2.365 4.581 -0.865 1.00 83.75 90 ILE A C 1
ATOM 671 O O . ILE A 1 90 ? 2.994 4.851 -1.886 1.00 83.75 90 ILE A O 1
ATOM 675 N N . ALA A 1 91 ? 1.057 4.308 -0.891 1.00 81.69 91 ALA A N 1
ATOM 676 C CA . ALA A 1 91 ? 0.267 4.331 -2.121 1.00 81.69 91 ALA A CA 1
ATOM 677 C C . ALA A 1 91 ? 0.313 5.700 -2.813 1.00 81.69 91 ALA A C 1
ATOM 679 O O . ALA A 1 91 ? 0.450 5.759 -4.030 1.00 81.69 91 ALA A O 1
ATOM 680 N N . GLY A 1 92 ? 0.246 6.795 -2.049 1.00 83.88 92 GLY A N 1
ATOM 681 C CA . GLY A 1 92 ? 0.384 8.153 -2.575 1.00 83.88 92 GLY A CA 1
ATOM 682 C C . GLY A 1 92 ? 1.759 8.412 -3.196 1.00 83.88 92 GLY A C 1
ATOM 683 O O . GLY A 1 92 ? 1.844 8.964 -4.291 1.00 83.88 92 GLY A O 1
ATOM 684 N N . ALA A 1 93 ? 2.836 7.956 -2.550 1.00 84.12 93 ALA A N 1
ATOM 685 C CA . ALA A 1 93 ? 4.187 8.062 -3.099 1.00 84.12 93 ALA A CA 1
ATOM 686 C C . ALA A 1 93 ? 4.353 7.226 -4.380 1.00 84.12 93 ALA A C 1
ATOM 688 O O . ALA A 1 93 ? 4.877 7.719 -5.378 1.00 84.12 93 ALA A O 1
ATOM 689 N N . LEU A 1 94 ? 3.853 5.985 -4.383 1.00 84.00 94 LEU A N 1
ATOM 690 C CA . LEU A 1 94 ? 3.857 5.118 -5.563 1.00 84.00 94 LEU A CA 1
ATOM 691 C C . LEU A 1 94 ? 3.031 5.718 -6.702 1.00 84.00 94 LEU A C 1
ATOM 693 O O . LEU A 1 94 ? 3.461 5.640 -7.848 1.00 84.00 94 LEU A O 1
ATOM 697 N N . LEU A 1 95 ? 1.898 6.355 -6.396 1.00 85.69 95 LEU A N 1
ATOM 698 C CA . LEU A 1 95 ? 1.075 7.055 -7.377 1.00 85.69 95 LEU A CA 1
ATOM 699 C C . LEU A 1 95 ? 1.815 8.248 -7.983 1.00 85.69 95 LEU A C 1
ATOM 701 O O . LEU A 1 95 ? 1.808 8.392 -9.198 1.00 85.69 95 LEU A O 1
ATOM 705 N N . ALA A 1 96 ? 2.465 9.082 -7.169 1.00 85.38 96 ALA A N 1
ATOM 706 C CA . ALA A 1 96 ? 3.230 10.226 -7.664 1.00 85.38 96 ALA A CA 1
ATOM 707 C C . ALA A 1 96 ? 4.371 9.776 -8.590 1.00 85.38 96 ALA A C 1
ATOM 709 O O . ALA A 1 96 ? 4.543 10.325 -9.675 1.00 85.38 96 ALA A O 1
ATOM 710 N N . ILE A 1 97 ? 5.099 8.726 -8.197 1.00 81.94 97 ILE A N 1
ATOM 711 C CA . ILE A 1 97 ? 6.170 8.137 -9.010 1.00 81.94 97 ILE A CA 1
ATOM 712 C C . ILE A 1 97 ? 5.596 7.521 -10.286 1.00 81.94 97 ILE A C 1
ATOM 714 O O . ILE A 1 97 ? 6.126 7.747 -11.371 1.00 81.94 97 ILE A O 1
ATOM 718 N N . ALA A 1 98 ? 4.497 6.772 -10.187 1.00 79.81 98 ALA A N 1
ATOM 719 C CA . ALA A 1 98 ? 3.821 6.215 -11.349 1.00 79.81 98 ALA A CA 1
ATOM 720 C C . ALA A 1 98 ? 3.345 7.318 -12.297 1.00 79.81 98 ALA A C 1
ATOM 722 O O . ALA A 1 98 ? 3.508 7.157 -13.492 1.00 79.81 98 ALA A O 1
ATOM 723 N N . ALA A 1 99 ? 2.826 8.439 -11.797 1.00 83.62 99 ALA A N 1
ATOM 724 C CA . ALA A 1 99 ? 2.328 9.536 -12.622 1.00 83.62 99 ALA A CA 1
ATOM 725 C C . ALA A 1 99 ? 3.434 10.240 -13.423 1.00 83.62 99 ALA A C 1
ATOM 727 O O . ALA A 1 99 ? 3.189 10.651 -14.550 1.00 83.62 99 ALA A O 1
ATOM 728 N N . VAL A 1 100 ? 4.644 10.364 -12.867 1.00 81.12 100 VAL A N 1
ATOM 729 C CA . VAL A 1 100 ? 5.782 11.000 -13.565 1.00 81.12 100 VAL A CA 1
ATOM 730 C C . VAL A 1 100 ? 6.604 10.025 -14.411 1.00 81.12 100 VAL A C 1
ATOM 732 O O . VAL A 1 100 ? 7.442 10.455 -15.196 1.00 81.12 100 VAL A O 1
ATOM 735 N N . THR A 1 101 ? 6.396 8.718 -14.237 1.00 72.75 101 THR A N 1
ATOM 736 C CA . THR A 1 101 ? 7.091 7.657 -14.990 1.00 72.75 101 THR A CA 1
ATOM 737 C C . THR A 1 101 ? 6.166 6.834 -15.893 1.00 72.75 101 THR A C 1
ATOM 739 O O . THR A 1 101 ? 6.623 5.870 -16.518 1.00 72.75 101 THR A O 1
ATOM 742 N N . ALA A 1 102 ? 4.870 7.163 -15.909 1.00 58.81 102 ALA A N 1
ATOM 743 C CA . ALA A 1 102 ? 3.865 6.606 -16.808 1.00 58.81 102 ALA A CA 1
ATOM 744 C C . ALA A 1 102 ? 4.166 7.016 -18.245 1.00 58.81 102 ALA A C 1
ATOM 746 O O . ALA A 1 102 ? 4.189 6.074 -19.070 1.00 58.81 102 ALA A O 1
#

Secondary structure (DSSP, 8-state):
-------HHHHHHHHHHHHHHHHHHHHHHHHHHHHHHTT-SS-HHHHHHHHHHHHHHHHHHHHHHHHHHH--SHHHHHHHHHHHHHHHHHHHHHHHHHHHH-

pLDDT: mean 78.01, std 9.48, range [40.78, 87.5]

Radius of gyration: 16.06 Å; chains: 1; bounding box: 36×20×53 Å

Sequence (102 aa):
MFSRPRNGNVDTIAKTLAAACGVAHVSFFTLFAWRVIGRAGMGKIAWAVLALSALLGLGCNALGYYLIKHGGRTPARKWGYWAIAASTGIAGALLAIAAVTA